Protein AF-A0A5M6I2D2-F1 (afdb_monomer)

Structure (mmCIF, N/CA/C/O backbone):
data_AF-A0A5M6I2D2-F1
#
_entry.id   AF-A0A5M6I2D2-F1
#
loop_
_atom_site.group_PDB
_atom_site.id
_atom_site.type_symbol
_atom_site.label_atom_id
_atom_site.label_alt_id
_atom_site.label_comp_id
_atom_site.label_asym_id
_atom_site.label_entity_id
_atom_site.label_seq_id
_atom_site.pdbx_PDB_ins_code
_atom_site.Cartn_x
_atom_site.Cartn_y
_atom_site.Cartn_z
_atom_site.occupancy
_atom_site.B_iso_or_equiv
_atom_site.auth_seq_id
_atom_site.auth_comp_id
_atom_site.auth_asym_id
_atom_site.auth_atom_id
_atom_site.pdbx_PDB_model_num
ATOM 1 N N . MET A 1 1 ? 1.835 4.078 17.621 1.00 60.97 1 MET A N 1
ATOM 2 C CA . MET A 1 1 ? 2.270 4.519 16.279 1.00 60.97 1 MET A CA 1
ATOM 3 C C . MET A 1 1 ? 2.102 6.031 16.192 1.00 60.97 1 MET A C 1
ATOM 5 O O . MET A 1 1 ? 1.134 6.533 16.759 1.00 60.97 1 MET A O 1
ATOM 9 N N . SER A 1 2 ? 3.019 6.754 15.544 1.00 71.25 2 SER A N 1
ATOM 10 C CA . SER A 1 2 ? 2.747 8.126 15.089 1.00 71.25 2 SER A CA 1
ATOM 11 C C . SER A 1 2 ? 1.606 8.122 14.061 1.00 71.25 2 SER A C 1
ATOM 13 O O . SER A 1 2 ? 1.167 7.057 13.619 1.00 71.25 2 SER A O 1
ATOM 15 N N . ASP A 1 3 ? 1.082 9.295 13.702 1.00 83.88 3 ASP A N 1
ATOM 16 C CA . ASP A 1 3 ? 0.042 9.374 12.675 1.00 83.88 3 ASP A CA 1
ATOM 17 C C . ASP A 1 3 ? 0.536 8.729 11.367 1.00 83.88 3 ASP A C 1
ATOM 19 O O . ASP A 1 3 ? 1.652 9.029 10.933 1.00 83.88 3 ASP A O 1
ATOM 23 N N . PRO A 1 4 ? -0.252 7.825 10.747 1.00 88.25 4 PRO A N 1
ATOM 24 C CA . PRO A 1 4 ? 0.154 7.201 9.498 1.00 88.25 4 PRO A CA 1
ATOM 25 C C . PRO A 1 4 ? 0.344 8.270 8.429 1.00 88.25 4 PRO A C 1
ATOM 27 O O . PRO A 1 4 ? -0.445 9.211 8.343 1.00 88.25 4 PRO A O 1
ATOM 30 N N . GLU A 1 5 ? 1.350 8.091 7.578 1.00 93.50 5 GLU A N 1
ATOM 31 C CA . GLU A 1 5 ? 1.621 8.991 6.461 1.00 93.50 5 GLU A CA 1
ATOM 32 C C . GLU A 1 5 ? 1.397 8.311 5.111 1.00 93.50 5 GLU A C 1
ATOM 34 O O . GLU A 1 5 ? 1.611 7.112 4.918 1.00 93.50 5 GLU A O 1
ATOM 39 N N . HIS A 1 6 ? 0.998 9.114 4.128 1.00 96.50 6 HIS A N 1
ATOM 40 C CA . HIS A 1 6 ? 0.802 8.643 2.767 1.00 96.50 6 HIS A CA 1
ATOM 41 C C . HIS A 1 6 ? 2.120 8.109 2.180 1.00 96.50 6 HIS A C 1
ATOM 43 O O . HIS A 1 6 ? 3.144 8.795 2.172 1.00 96.50 6 HIS A O 1
ATOM 49 N N . GLY A 1 7 ? 2.078 6.884 1.663 1.00 97.69 7 GLY A N 1
ATOM 50 C CA . GLY A 1 7 ? 3.207 6.175 1.071 1.00 97.69 7 GLY A CA 1
ATOM 51 C C . GLY A 1 7 ? 4.083 5.409 2.054 1.00 97.69 7 GLY A C 1
ATOM 52 O O . GLY A 1 7 ? 5.033 4.770 1.601 1.00 97.69 7 GLY A O 1
ATOM 53 N N . GLN A 1 8 ? 3.798 5.440 3.360 1.00 97.50 8 GLN A N 1
ATOM 54 C CA . GLN A 1 8 ? 4.522 4.606 4.320 1.00 97.50 8 GLN A CA 1
ATOM 55 C C . GLN A 1 8 ? 4.354 3.124 3.992 1.00 97.50 8 GLN A C 1
ATOM 57 O O . GLN A 1 8 ? 3.307 2.689 3.512 1.00 97.50 8 GLN A O 1
ATOM 62 N N . VAL A 1 9 ? 5.393 2.346 4.271 1.00 97.88 9 VAL A N 1
ATOM 63 C CA . VAL A 1 9 ? 5.355 0.887 4.217 1.00 97.88 9 VAL A CA 1
ATOM 64 C C . VAL A 1 9 ? 5.523 0.362 5.632 1.00 97.88 9 VAL A C 1
ATOM 66 O O . VAL A 1 9 ? 6.549 0.608 6.258 1.00 97.88 9 VAL A O 1
ATOM 69 N N . ILE A 1 10 ? 4.520 -0.355 6.126 1.00 96.31 10 ILE A N 1
ATOM 70 C CA . ILE A 1 10 ? 4.461 -0.879 7.496 1.00 96.31 10 ILE A CA 1
ATOM 71 C C . ILE A 1 10 ? 4.441 -2.407 7.499 1.00 96.31 10 ILE A C 1
ATOM 73 O O . ILE A 1 10 ? 4.106 -3.031 6.487 1.00 96.31 10 ILE A O 1
ATOM 77 N N . LEU A 1 11 ? 4.771 -3.013 8.638 1.00 95.94 11 LEU A N 1
ATOM 78 C CA . LEU A 1 11 ? 4.535 -4.433 8.876 1.00 95.94 11 LEU A CA 1
ATOM 79 C C . LEU A 1 11 ? 3.116 -4.631 9.406 1.00 95.94 11 LEU A C 1
ATOM 81 O O . LEU A 1 11 ? 2.754 -4.131 10.469 1.00 95.94 11 LEU A O 1
ATOM 85 N N . TYR A 1 12 ? 2.311 -5.345 8.627 1.00 95.31 12 TYR A N 1
ATOM 86 C CA . TYR A 1 12 ? 0.884 -5.477 8.874 1.00 95.31 12 TYR A CA 1
ATOM 87 C C . TYR A 1 12 ? 0.419 -6.916 8.641 1.00 95.31 12 TYR A C 1
ATOM 89 O O . TYR A 1 12 ? 0.755 -7.536 7.623 1.00 95.31 12 TYR A O 1
ATOM 97 N N . SER A 1 13 ? -0.370 -7.447 9.570 1.00 95.38 13 SER A N 1
ATOM 98 C CA . SER A 1 13 ? -1.027 -8.753 9.489 1.00 95.38 13 SER A CA 1
ATOM 99 C C . SER A 1 13 ? -2.197 -8.696 8.504 1.00 95.38 13 SER A C 1
ATOM 101 O O . SER A 1 13 ? -3.374 -8.598 8.856 1.00 95.38 13 SER A O 1
ATOM 103 N N . TYR A 1 14 ? -1.842 -8.718 7.218 1.00 95.25 14 TYR A N 1
ATOM 104 C CA . TYR A 1 14 ? -2.768 -8.538 6.107 1.00 95.25 14 TYR A CA 1
ATOM 105 C C . TYR A 1 14 ? -3.720 -9.727 5.950 1.00 95.25 14 TYR A C 1
ATOM 107 O O . TYR A 1 14 ? -3.283 -10.860 5.728 1.00 95.25 14 TYR A O 1
ATOM 115 N N . LEU A 1 15 ? -5.020 -9.442 6.016 1.00 96.38 15 LEU A N 1
ATOM 116 C CA . LEU A 1 15 ? -6.098 -10.394 5.760 1.00 96.38 15 LEU A CA 1
ATOM 117 C C . LEU A 1 15 ? -6.524 -10.336 4.293 1.00 96.38 15 LEU A C 1
ATOM 119 O O . LEU A 1 15 ? -7.029 -9.306 3.858 1.00 96.38 15 LEU A O 1
ATOM 123 N N . TRP A 1 16 ? -6.357 -11.440 3.563 1.00 95.75 16 TRP A N 1
ATOM 124 C CA . TRP A 1 16 ? -6.791 -11.521 2.164 1.00 95.75 16 TRP A CA 1
ATOM 125 C C . TRP A 1 16 ? -8.315 -11.621 2.052 1.00 95.75 16 TRP A C 1
ATOM 127 O O . TRP A 1 16 ? -8.960 -12.229 2.909 1.00 95.75 16 TRP A O 1
ATOM 137 N N . ALA A 1 17 ? -8.904 -11.154 0.949 1.00 95.12 17 ALA A N 1
ATOM 138 C CA . ALA A 1 17 ? -10.353 -11.233 0.737 1.00 95.12 17 ALA A CA 1
ATOM 139 C C . ALA A 1 17 ? -10.871 -12.678 0.813 1.00 95.12 17 ALA A C 1
ATOM 141 O O . ALA A 1 17 ? -11.869 -12.941 1.471 1.00 95.12 17 ALA A O 1
ATOM 142 N N . ARG A 1 18 ? -10.138 -13.649 0.252 1.00 93.50 18 ARG A N 1
ATOM 143 C CA . ARG A 1 18 ? -10.476 -15.085 0.359 1.00 93.50 18 ARG A CA 1
ATOM 144 C C . ARG A 1 18 ? -10.424 -15.645 1.792 1.00 93.50 18 ARG A C 1
ATOM 146 O O . ARG A 1 18 ? -10.969 -16.711 2.056 1.00 93.50 18 ARG A O 1
ATOM 153 N N . GLU A 1 19 ? -9.674 -15.010 2.692 1.00 94.38 19 GLU A N 1
ATOM 154 C CA . GLU A 1 19 ? -9.597 -15.385 4.112 1.00 94.38 19 GLU A CA 1
ATOM 155 C C . GLU A 1 19 ? -10.770 -14.753 4.860 1.00 94.38 19 GLU A C 1
ATOM 157 O O . GLU A 1 19 ? -11.508 -15.460 5.542 1.00 94.38 19 GLU A O 1
ATOM 162 N N . HIS A 1 20 ? -11.017 -13.465 4.615 1.00 94.94 20 HIS A N 1
ATOM 163 C CA . HIS A 1 20 ? -12.197 -12.751 5.097 1.00 94.94 20 HIS A CA 1
ATOM 164 C C . HIS A 1 20 ? -13.509 -13.449 4.695 1.00 94.94 20 HIS A C 1
ATOM 166 O O . HIS A 1 20 ? -14.380 -13.663 5.532 1.00 94.94 20 HIS A O 1
ATOM 172 N N . ASP A 1 21 ? -13.643 -13.868 3.434 1.00 94.44 21 ASP A N 1
ATOM 173 C CA . ASP A 1 21 ? -14.837 -14.552 2.915 1.00 94.44 21 ASP A CA 1
ATOM 174 C C . ASP A 1 21 ? -15.076 -15.920 3.588 1.00 94.44 21 ASP A C 1
ATOM 176 O O . ASP A 1 21 ? -16.184 -16.450 3.543 1.00 94.44 21 ASP A O 1
ATOM 180 N N . ARG A 1 22 ? -14.056 -16.486 4.250 1.00 94.44 22 ARG A N 1
ATOM 181 C CA . ARG A 1 22 ? -14.155 -17.703 5.076 1.00 94.44 22 ARG A CA 1
ATOM 182 C C . ARG A 1 22 ? -14.383 -17.413 6.564 1.00 94.44 22 ARG A C 1
ATOM 184 O O . ARG A 1 22 ? -14.380 -18.347 7.360 1.00 94.44 22 ARG A O 1
ATOM 191 N N . GLY A 1 23 ? -14.579 -16.149 6.938 1.00 92.06 23 GLY A N 1
ATOM 192 C CA . GLY A 1 23 ? -14.814 -15.717 8.316 1.00 92.06 23 GLY A CA 1
ATOM 193 C C . GLY A 1 23 ? -13.547 -15.557 9.157 1.00 92.06 23 GLY A C 1
ATOM 194 O O . GLY A 1 23 ? -13.641 -15.492 10.378 1.00 92.06 23 GLY A O 1
ATOM 195 N N . GLU A 1 24 ? -12.362 -15.514 8.543 1.00 91.06 24 GLU A N 1
ATOM 196 C CA . GLU A 1 24 ? -11.129 -15.254 9.287 1.00 91.06 24 GLU A CA 1
ATOM 197 C C . GLU A 1 24 ? -11.024 -13.776 9.668 1.00 91.06 24 GLU A C 1
ATOM 199 O O . GLU A 1 24 ? -11.245 -12.889 8.844 1.00 91.06 24 GLU A O 1
ATOM 204 N N . GLU A 1 25 ? -10.625 -13.513 10.911 1.00 82.50 25 GLU A N 1
ATOM 205 C CA . GLU A 1 25 ? -10.479 -12.148 11.428 1.00 82.50 25 GLU A CA 1
ATOM 206 C C . GLU A 1 25 ? -9.019 -11.689 11.472 1.00 82.50 25 GLU A C 1
ATOM 208 O O . GLU A 1 25 ? -8.753 -10.489 11.499 1.00 82.50 25 GLU A O 1
ATOM 213 N N . SER A 1 26 ? -8.054 -12.610 11.407 1.00 81.31 26 SER A N 1
ATOM 214 C CA . SER A 1 26 ? -6.622 -12.297 11.423 1.00 81.31 26 SER A CA 1
ATOM 215 C C . SER A 1 26 ? -5.924 -12.694 10.138 1.00 81.31 26 SER A C 1
ATOM 217 O O . SER A 1 26 ? -6.112 -13.797 9.625 1.00 81.31 26 SER A O 1
ATOM 219 N N . GLY A 1 27 ? -5.088 -11.787 9.630 1.00 79.62 27 GLY A N 1
ATOM 220 C CA . GLY A 1 27 ? -4.158 -12.114 8.567 1.00 79.62 27 GLY A CA 1
ATOM 221 C C . GLY A 1 27 ? -3.165 -13.157 9.061 1.00 79.62 27 GLY A C 1
ATOM 222 O O . GLY A 1 27 ? -2.491 -12.970 10.066 1.00 79.62 27 GLY A O 1
ATOM 223 N N . ARG A 1 28 ? -3.025 -14.261 8.328 1.00 83.12 28 ARG A N 1
ATOM 224 C CA . ARG A 1 28 ? -2.153 -15.380 8.736 1.00 83.12 28 ARG A CA 1
ATOM 225 C C . ARG A 1 28 ? -0.659 -15.047 8.718 1.00 83.12 28 ARG A C 1
ATOM 227 O O . ARG A 1 28 ? 0.162 -15.874 9.108 1.00 83.12 28 ARG A O 1
ATOM 234 N N . LYS A 1 29 ? -0.286 -13.906 8.135 1.00 87.19 29 LYS A N 1
ATOM 235 C CA . LYS A 1 29 ? 1.102 -13.535 7.880 1.00 87.19 29 LYS A CA 1
ATOM 236 C C . LYS A 1 29 ? 1.279 -12.022 7.904 1.00 87.19 29 LYS A C 1
ATOM 238 O O . LYS A 1 29 ? 0.614 -11.315 7.147 1.00 87.19 29 LYS A O 1
ATOM 243 N N . VAL A 1 30 ? 2.292 -11.588 8.645 1.00 92.69 30 VAL A N 1
ATOM 244 C CA . VAL A 1 30 ? 2.841 -10.232 8.602 1.00 92.69 30 VAL A CA 1
ATOM 245 C C . VAL A 1 30 ? 3.472 -9.952 7.240 1.00 92.69 30 VAL A C 1
ATOM 247 O O . VAL A 1 30 ? 4.283 -10.740 6.734 1.00 92.69 30 VAL A O 1
ATOM 250 N N . ARG A 1 31 ? 3.094 -8.834 6.620 1.00 93.94 31 ARG A N 1
ATOM 251 C CA . ARG A 1 31 ? 3.577 -8.420 5.300 1.00 93.94 31 ARG A CA 1
ATOM 252 C C . ARG A 1 31 ? 3.933 -6.939 5.291 1.00 93.94 31 ARG A C 1
ATOM 254 O O . ARG A 1 31 ? 3.194 -6.147 5.881 1.00 93.94 31 ARG A O 1
ATOM 261 N N . PRO A 1 32 ? 4.983 -6.547 4.547 1.00 97.44 32 PRO A N 1
ATOM 262 C CA . PRO A 1 32 ? 5.129 -5.164 4.133 1.00 97.44 32 PRO A CA 1
ATOM 263 C C . PRO A 1 32 ? 3.859 -4.718 3.401 1.00 97.44 32 PRO A C 1
ATOM 265 O O . PRO A 1 32 ? 3.382 -5.403 2.493 1.00 97.44 32 PRO A O 1
ATOM 268 N N . THR A 1 33 ? 3.293 -3.599 3.832 1.00 97.88 33 THR A N 1
ATOM 269 C CA . THR A 1 33 ? 2.003 -3.096 3.359 1.00 97.88 33 THR A CA 1
ATOM 270 C C . THR A 1 33 ? 2.099 -1.593 3.162 1.00 97.88 33 THR A C 1
ATOM 272 O O . THR A 1 33 ? 2.523 -0.872 4.062 1.00 97.88 33 THR A O 1
ATOM 275 N N . CYS A 1 34 ? 1.737 -1.122 1.973 1.00 98.31 34 CYS A N 1
ATOM 276 C CA . CYS A 1 34 ? 1.745 0.291 1.623 1.00 98.31 34 CYS A CA 1
ATOM 277 C C . CYS A 1 34 ? 0.481 0.986 2.140 1.00 98.31 34 CYS A C 1
ATOM 279 O O . CYS A 1 34 ? -0.633 0.518 1.901 1.00 98.31 34 CYS A O 1
ATOM 281 N N . VAL A 1 35 ? 0.664 2.122 2.807 1.00 97.56 35 VAL A N 1
ATOM 282 C CA . VAL A 1 35 ? -0.399 2.983 3.321 1.00 97.56 35 VAL A CA 1
ATOM 283 C C . VAL A 1 35 ? -0.701 4.079 2.307 1.00 97.56 35 VAL A C 1
ATOM 285 O O . VAL A 1 35 ? 0.142 4.922 2.004 1.00 97.56 35 VAL A O 1
ATOM 288 N N . MET A 1 36 ? -1.933 4.124 1.812 1.00 97.31 36 MET A N 1
ATOM 289 C CA . MET A 1 36 ? -2.436 5.233 1.009 1.00 97.31 36 MET A CA 1
ATOM 290 C C . MET A 1 36 ? -3.515 5.977 1.785 1.00 97.31 36 MET A C 1
ATOM 292 O O . MET A 1 36 ? -4.614 5.466 1.984 1.00 97.31 36 MET A O 1
ATOM 296 N N . LEU A 1 37 ? -3.219 7.205 2.201 1.00 94.44 37 LEU A N 1
ATOM 297 C CA . LEU A 1 37 ? -4.221 8.070 2.818 1.00 94.44 37 LEU A CA 1
ATOM 298 C C . LEU A 1 37 ? -5.075 8.722 1.740 1.00 94.44 37 LEU A C 1
ATOM 300 O O . LEU A 1 37 ? -4.540 9.358 0.828 1.00 94.44 37 LEU A O 1
ATOM 304 N N . ILE A 1 38 ? -6.389 8.582 1.876 1.00 89.69 38 ILE A N 1
ATOM 305 C CA . ILE A 1 38 ? -7.38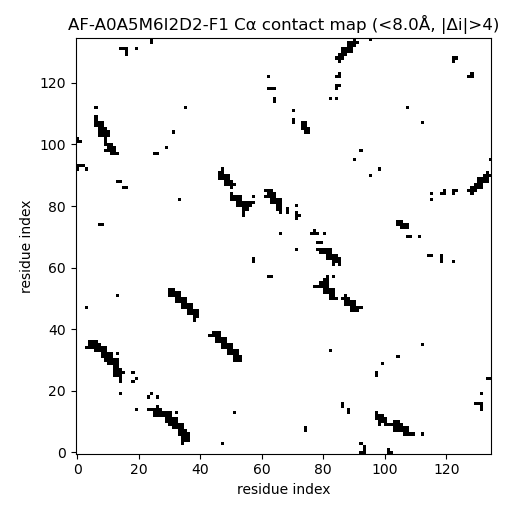8 9.262 1.054 1.00 89.69 38 ILE A C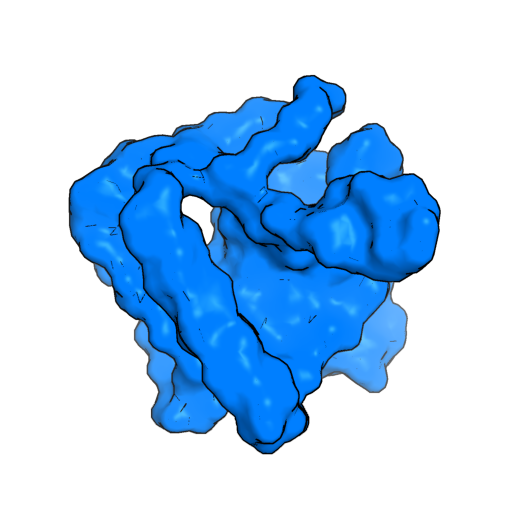A 1
ATOM 306 C C . ILE A 1 38 ? -8.299 10.102 1.945 1.00 89.69 38 ILE A C 1
ATOM 308 O O . ILE A 1 38 ? -8.566 9.726 3.082 1.00 89.69 38 ILE A O 1
ATOM 312 N N . VAL A 1 39 ? -8.818 11.215 1.433 1.00 84.38 39 VAL A N 1
ATOM 313 C CA . VAL A 1 39 ? -9.930 11.921 2.084 1.00 84.38 39 VAL A CA 1
ATOM 314 C C . VAL A 1 39 ? -11.220 11.263 1.613 1.00 84.38 39 VAL A C 1
ATOM 316 O O . VAL A 1 39 ? -11.483 11.217 0.411 1.00 84.38 39 VAL A O 1
ATOM 319 N N . ALA A 1 40 ? -12.0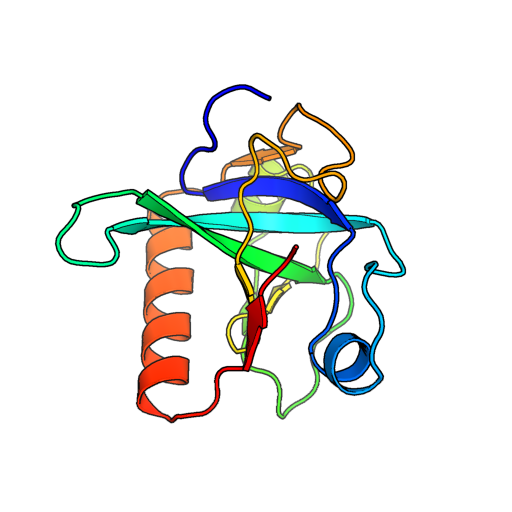05 10.715 2.538 1.00 73.50 40 ALA A N 1
ATOM 320 C CA . ALA A 1 40 ? -13.205 9.962 2.190 1.00 73.50 40 ALA A CA 1
ATOM 321 C C . ALA A 1 40 ? -14.392 10.359 3.066 1.00 73.50 40 ALA A C 1
ATOM 323 O O . ALA A 1 40 ? -14.330 10.242 4.284 1.00 73.50 40 ALA A O 1
ATOM 324 N N . GLY A 1 41 ? -15.512 10.707 2.427 1.00 69.19 41 GLY A N 1
ATOM 325 C CA . GLY A 1 41 ? -16.745 11.107 3.108 1.00 69.19 41 GLY A CA 1
ATOM 326 C C . GLY A 1 41 ? -16.874 12.620 3.296 1.00 69.19 41 GLY A C 1
ATOM 327 O O . GLY A 1 41 ? -15.989 13.392 2.938 1.00 69.19 41 GLY A O 1
ATOM 328 N N . LYS A 1 42 ? -18.025 13.048 3.830 1.00 74.00 42 LYS A N 1
ATOM 329 C CA . LYS A 1 42 ? -18.338 14.470 4.073 1.00 74.00 42 LYS A CA 1
ATOM 330 C C . LYS A 1 42 ? -17.653 15.037 5.323 1.00 74.00 42 LYS A C 1
ATOM 332 O O . LYS A 1 42 ? -17.641 16.247 5.498 1.00 74.00 42 LYS A O 1
ATOM 337 N N . ASP A 1 43 ? -17.116 14.174 6.183 1.00 78.06 43 ASP A N 1
ATOM 338 C CA . ASP A 1 43 ? -16.432 14.546 7.427 1.00 78.06 43 ASP A CA 1
ATOM 339 C C . ASP A 1 43 ? -14.977 14.996 7.205 1.00 78.06 43 ASP A C 1
ATOM 341 O O . ASP A 1 43 ? -14.322 15.432 8.149 1.00 78.06 43 ASP A O 1
ATOM 345 N N . GLY A 1 44 ? -14.466 14.884 5.972 1.00 76.19 44 GLY A N 1
ATOM 346 C CA . GLY A 1 44 ? -13.111 15.293 5.605 1.00 76.19 44 GLY A CA 1
ATOM 347 C C . GLY A 1 44 ? -12.008 14.444 6.243 1.00 76.19 44 GLY A C 1
ATOM 348 O O . GLY A 1 44 ? -10.837 14.817 6.166 1.00 76.19 44 GLY A O 1
ATOM 349 N N . ARG A 1 45 ? -12.346 13.311 6.874 1.00 81.06 45 ARG A N 1
ATOM 350 C CA . ARG A 1 45 ? -11.361 12.486 7.579 1.00 81.06 45 ARG A CA 1
ATOM 351 C C . ARG A 1 45 ? -10.513 11.689 6.595 1.00 81.06 45 ARG A C 1
ATOM 353 O O . ARG A 1 45 ? -11.009 11.138 5.607 1.00 81.06 45 ARG A O 1
ATOM 360 N N . GLN A 1 46 ? -9.219 11.609 6.897 1.00 84.81 46 GLN A N 1
ATOM 361 C CA . GLN A 1 46 ? -8.315 10.730 6.172 1.00 84.81 46 GLN A CA 1
ATOM 362 C C . GLN A 1 46 ? -8.586 9.278 6.560 1.00 84.81 46 GLN A C 1
ATOM 364 O O . GLN A 1 46 ? -8.708 8.954 7.740 1.00 84.81 46 GLN A O 1
ATOM 369 N N . LYS A 1 47 ? -8.681 8.406 5.558 1.00 89.00 47 LYS A N 1
ATOM 370 C CA . LYS A 1 47 ? -8.818 6.963 5.735 1.00 89.00 47 LYS A CA 1
ATOM 371 C C . LYS A 1 47 ? -7.635 6.266 5.071 1.00 89.00 47 LYS A C 1
ATOM 373 O O . LYS A 1 47 ? -7.360 6.558 3.903 1.00 89.00 47 LYS A O 1
ATOM 378 N N . PRO A 1 48 ? -6.937 5.367 5.778 1.00 93.38 48 PRO A N 1
ATOM 379 C CA . PRO A 1 48 ? -5.885 4.575 5.174 1.00 93.38 48 PRO A CA 1
ATOM 380 C C . PRO A 1 48 ? -6.499 3.438 4.351 1.00 93.38 48 PRO A C 1
ATOM 382 O O . PRO A 1 48 ? -7.374 2.700 4.808 1.00 93.38 48 PRO A O 1
ATOM 385 N N . LEU A 1 49 ? -6.014 3.301 3.124 1.00 96.88 49 LEU A N 1
ATOM 386 C CA . LEU A 1 49 ? -6.116 2.081 2.338 1.00 96.88 49 LEU A CA 1
ATOM 387 C C . LEU A 1 49 ? -4.779 1.351 2.436 1.00 96.88 49 LEU A C 1
ATOM 389 O O . LEU A 1 49 ? -3.722 1.972 2.313 1.00 96.88 49 LEU A O 1
ATOM 393 N N . LEU A 1 50 ? -4.833 0.047 2.673 1.00 97.62 50 LEU A N 1
ATOM 394 C CA . LEU A 1 50 ? -3.667 -0.782 2.953 1.00 97.62 50 LEU A CA 1
ATOM 395 C C . LEU A 1 50 ? -3.471 -1.783 1.819 1.00 97.62 50 LEU A C 1
ATOM 397 O O . LEU A 1 50 ? -4.297 -2.679 1.642 1.00 97.62 50 LEU A O 1
ATOM 401 N N . PHE A 1 51 ? -2.384 -1.640 1.065 1.00 98.44 51 PHE A N 1
ATOM 402 C CA . PHE A 1 51 ? -2.084 -2.480 -0.095 1.00 98.44 51 PHE A CA 1
ATOM 403 C C . PHE A 1 51 ? -0.937 -3.440 0.214 1.00 98.44 51 PHE A C 1
ATOM 405 O O . PHE A 1 51 ? 0.149 -2.983 0.591 1.00 98.44 51 PHE A O 1
ATOM 412 N N . PRO A 1 52 ? -1.125 -4.758 0.058 1.00 97.94 52 PRO A N 1
ATOM 413 C CA . PRO A 1 52 ? -0.101 -5.721 0.409 1.00 97.94 52 PRO A CA 1
ATOM 414 C C . PRO A 1 52 ? 1.015 -5.703 -0.636 1.00 97.94 52 PRO A C 1
ATOM 416 O O . PRO A 1 52 ? 0.775 -5.564 -1.840 1.00 97.94 52 PRO A O 1
ATOM 419 N N . ILE A 1 53 ? 2.244 -5.903 -0.169 1.00 98.38 53 ILE A N 1
ATOM 420 C CA . ILE A 1 53 ? 3.405 -6.100 -1.033 1.00 98.38 53 ILE A CA 1
ATOM 421 C C . IL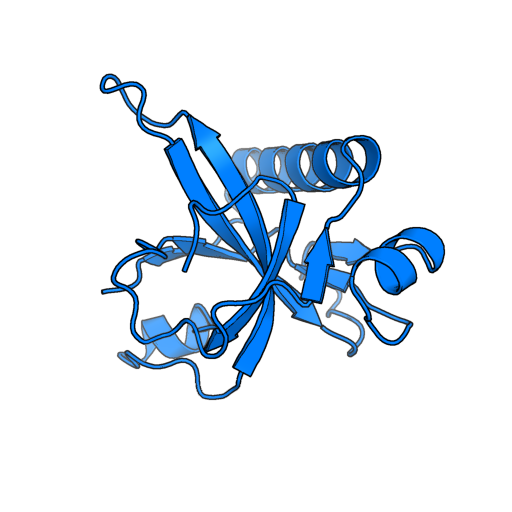E A 1 53 ? 3.745 -7.590 -1.086 1.00 98.38 53 ILE 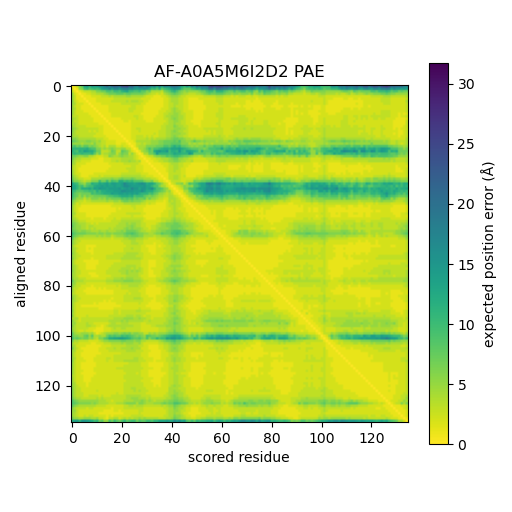A C 1
ATOM 423 O O . ILE A 1 53 ? 3.758 -8.299 -0.073 1.00 98.38 53 ILE A O 1
ATOM 427 N N . THR A 1 54 ? 4.036 -8.079 -2.288 1.00 96.50 54 THR A N 1
ATOM 428 C CA . THR A 1 54 ? 4.462 -9.458 -2.538 1.00 96.50 54 THR A CA 1
ATOM 429 C C . THR A 1 54 ? 5.812 -9.487 -3.242 1.00 96.50 54 THR A C 1
ATOM 431 O O . THR A 1 54 ? 6.073 -8.666 -4.112 1.00 96.50 54 THR A O 1
ATOM 434 N N . SER A 1 55 ? 6.657 -10.457 -2.884 1.00 95.50 55 SER A N 1
ATOM 435 C CA . SER A 1 55 ? 7.876 -10.827 -3.624 1.00 95.50 55 SER A CA 1
ATOM 436 C C . SER A 1 55 ? 7.660 -12.019 -4.563 1.00 95.50 55 SER A C 1
ATOM 438 O O . SER A 1 55 ? 8.586 -12.484 -5.222 1.00 95.50 55 SER A O 1
ATOM 440 N N . ARG A 1 56 ? 6.434 -12.553 -4.616 1.00 94.69 56 ARG A N 1
ATOM 441 C CA . ARG A 1 56 ? 6.031 -13.570 -5.590 1.00 94.69 56 ARG A CA 1
ATOM 442 C C . ARG A 1 56 ? 5.331 -12.891 -6.766 1.00 94.69 56 ARG A C 1
ATOM 444 O O . ARG A 1 56 ? 4.421 -12.102 -6.486 1.00 94.69 56 ARG A O 1
ATOM 451 N N . PRO A 1 57 ? 5.694 -13.226 -8.019 1.00 94.81 57 PRO A N 1
ATOM 452 C CA . PRO A 1 57 ? 5.018 -12.717 -9.205 1.00 94.81 57 PRO A CA 1
ATOM 453 C C . PRO A 1 57 ? 3.497 -12.912 -9.100 1.00 94.81 57 PRO A C 1
ATOM 455 O O . PRO A 1 57 ? 3.057 -14.042 -8.854 1.00 94.81 57 PRO A O 1
ATOM 458 N N . PRO A 1 58 ? 2.691 -11.844 -9.231 1.00 95.38 58 PRO A N 1
ATOM 459 C CA . PRO A 1 58 ? 1.238 -11.966 -9.225 1.00 95.38 58 PRO A CA 1
ATOM 460 C C . PRO A 1 58 ? 0.727 -12.766 -10.430 1.00 95.38 58 PRO A C 1
ATOM 462 O O . PRO A 1 58 ? 1.355 -12.797 -11.488 1.00 95.38 58 PRO A O 1
ATOM 465 N N . GLY A 1 59 ? -0.426 -13.418 -10.267 1.00 93.94 59 GLY A N 1
ATOM 466 C CA . GLY A 1 59 ? -1.072 -14.162 -11.348 1.00 93.94 59 GLY A CA 1
ATOM 467 C C . GLY A 1 59 ? -1.644 -13.243 -12.439 1.00 93.94 59 GLY A C 1
ATOM 468 O O . GLY A 1 59 ? -1.836 -12.051 -12.203 1.00 93.94 59 GLY A O 1
ATOM 469 N N . PRO A 1 60 ? -1.987 -13.789 -13.620 1.00 90.62 60 PRO A N 1
ATOM 470 C CA . PRO A 1 60 ? -2.423 -13.001 -14.780 1.00 90.62 60 PRO A CA 1
ATOM 471 C C . PRO A 1 60 ? -3.738 -12.234 -14.563 1.00 90.62 60 PRO A C 1
ATOM 473 O O . PRO A 1 60 ? -4.007 -11.267 -15.268 1.00 90.62 60 PRO A O 1
ATOM 476 N N . SER A 1 61 ? -4.563 -12.658 -13.604 1.00 90.81 61 SER A N 1
ATOM 477 C CA . SER A 1 61 ? -5.826 -12.001 -13.253 1.00 90.81 61 SER A CA 1
ATOM 478 C C . SER A 1 61 ? -5.687 -10.936 -12.164 1.00 90.81 61 SER A C 1
ATOM 480 O O . SER A 1 61 ? -6.667 -10.262 -11.867 1.00 90.81 61 SER A O 1
ATOM 482 N N . THR A 1 62 ? -4.513 -10.810 -11.540 1.00 95.19 62 THR A N 1
ATOM 483 C CA . THR A 1 62 ? -4.270 -9.864 -10.448 1.00 95.19 62 THR A CA 1
ATOM 484 C C . THR A 1 62 ? -3.738 -8.554 -11.010 1.00 95.19 62 THR A C 1
ATOM 486 O O . THR A 1 62 ? -2.770 -8.545 -11.770 1.00 95.19 62 THR A O 1
ATOM 489 N N . ARG A 1 63 ? -4.329 -7.427 -10.615 1.00 97.12 63 ARG A N 1
ATOM 490 C CA . ARG A 1 63 ? -3.799 -6.098 -10.930 1.00 97.12 63 ARG A CA 1
ATOM 491 C C . ARG A 1 63 ? -2.730 -5.717 -9.922 1.00 97.12 63 ARG A C 1
ATOM 493 O O . ARG A 1 63 ? -2.935 -5.767 -8.709 1.00 97.12 63 ARG A O 1
ATOM 500 N N . PHE A 1 64 ? -1.592 -5.274 -10.434 1.00 98.06 64 PHE A N 1
ATOM 501 C CA . PHE A 1 64 ? -0.454 -4.910 -9.610 1.00 98.06 64 PHE A CA 1
ATOM 502 C C . PHE A 1 64 ? 0.336 -3.750 -10.203 1.00 98.06 64 PHE A C 1
ATOM 504 O O . PHE A 1 64 ? 0.272 -3.459 -11.397 1.00 98.06 64 PHE A O 1
ATOM 511 N N . VAL A 1 65 ? 1.146 -3.133 -9.351 1.00 98.38 65 VAL A N 1
ATOM 512 C CA . VAL A 1 65 ? 2.207 -2.210 -9.746 1.00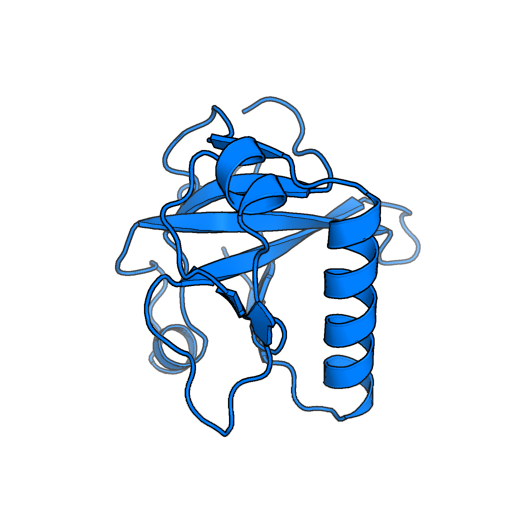 98.38 65 VAL A CA 1
ATOM 513 C C . VAL A 1 65 ? 3.538 -2.817 -9.333 1.00 98.38 65 VAL A C 1
ATOM 515 O O . VAL A 1 65 ? 3.783 -3.044 -8.150 1.00 98.38 65 VAL A O 1
ATOM 518 N N . GLU A 1 66 ? 4.408 -3.078 -10.306 1.00 98.38 66 GLU A N 1
ATOM 519 C CA . GLU A 1 66 ? 5.791 -3.467 -10.030 1.00 98.38 66 GLU A CA 1
ATOM 520 C C . GLU A 1 66 ? 6.544 -2.321 -9.351 1.00 98.38 66 GLU A C 1
ATOM 522 O O . GLU A 1 66 ? 6.444 -1.162 -9.770 1.00 98.38 66 GLU A O 1
ATOM 527 N N . ILE A 1 67 ? 7.279 -2.662 -8.294 1.00 98.62 67 ILE A N 1
ATOM 528 C CA . ILE A 1 67 ? 8.047 -1.731 -7.474 1.00 98.62 67 ILE A CA 1
ATOM 529 C C . ILE A 1 67 ? 9.448 -1.600 -8.083 1.00 98.62 67 ILE A C 1
ATOM 531 O O . ILE A 1 67 ? 10.209 -2.568 -8.056 1.00 98.62 67 ILE A O 1
ATOM 535 N N . PRO A 1 68 ? 9.832 -0.416 -8.599 1.00 98.44 68 PRO A N 1
ATOM 536 C CA . PRO A 1 68 ? 11.193 -0.185 -9.069 1.00 98.44 68 PRO A CA 1
ATOM 537 C C . PRO A 1 68 ? 12.210 -0.357 -7.936 1.00 98.44 68 PRO A C 1
ATOM 539 O O . PRO A 1 68 ? 11.923 -0.008 -6.791 1.00 98.44 68 PRO A O 1
ATOM 542 N N . GLU A 1 69 ? 13.435 -0.783 -8.252 1.00 98.25 69 GLU A N 1
ATOM 543 C CA . GLU A 1 69 ? 14.508 -0.980 -7.258 1.00 98.25 69 GLU A CA 1
ATOM 544 C C . GLU A 1 69 ? 14.754 0.252 -6.375 1.00 98.25 69 GLU A C 1
ATOM 546 O O . GLU A 1 69 ? 15.015 0.143 -5.176 1.00 98.25 69 GLU A O 1
ATOM 551 N N . THR A 1 70 ? 14.623 1.450 -6.947 1.00 98.31 70 THR A N 1
ATOM 552 C CA . THR A 1 70 ? 14.777 2.711 -6.216 1.00 98.31 70 THR A CA 1
ATOM 553 C C . THR A 1 70 ? 13.704 2.908 -5.147 1.00 98.31 70 THR A C 1
ATOM 555 O O . THR A 1 70 ? 14.024 3.407 -4.070 1.00 98.31 70 THR A O 1
ATOM 558 N N . GLU A 1 71 ? 12.461 2.504 -5.415 1.00 98.69 71 GLU A N 1
ATOM 559 C CA . GLU A 1 71 ? 11.345 2.545 -4.462 1.00 98.69 71 GLU A CA 1
ATOM 560 C C . GLU A 1 71 ? 11.450 1.405 -3.445 1.00 98.69 71 GLU A C 1
ATOM 562 O O . GLU A 1 71 ? 11.256 1.627 -2.251 1.00 98.69 71 GLU A O 1
ATOM 567 N N . ALA A 1 72 ? 11.862 0.211 -3.883 1.00 98.44 72 ALA A N 1
ATOM 568 C CA . ALA A 1 72 ? 12.121 -0.918 -2.993 1.00 98.44 72 ALA A CA 1
ATOM 569 C C . ALA A 1 72 ? 13.182 -0.566 -1.939 1.00 98.44 72 ALA A C 1
ATOM 571 O O . ALA A 1 72 ? 12.964 -0.776 -0.746 1.00 98.44 72 ALA A O 1
ATOM 572 N N . ARG A 1 73 ? 14.281 0.082 -2.348 1.00 98.25 73 ARG A N 1
ATOM 573 C CA . ARG A 1 73 ? 15.326 0.560 -1.432 1.00 98.25 73 ARG A CA 1
ATOM 574 C C . ARG A 1 73 ? 14.805 1.582 -0.418 1.00 98.25 73 ARG A C 1
ATOM 576 O O . ARG A 1 73 ? 15.198 1.519 0.743 1.00 98.25 73 ARG A O 1
ATOM 583 N N . ARG A 1 74 ? 13.914 2.502 -0.820 1.00 98.06 74 ARG A N 1
ATOM 584 C CA . ARG A 1 74 ? 13.294 3.485 0.098 1.00 98.06 74 ARG A CA 1
ATOM 585 C C . ARG A 1 74 ? 12.443 2.829 1.182 1.00 98.06 74 ARG A C 1
ATOM 587 O O . ARG A 1 74 ? 12.295 3.414 2.247 1.00 98.06 74 ARG A O 1
ATOM 594 N N . ALA A 1 75 ? 11.897 1.648 0.901 1.00 97.19 75 ALA A N 1
ATOM 595 C CA . ALA A 1 75 ? 11.021 0.892 1.790 1.00 97.19 75 ALA A CA 1
ATOM 596 C C . ALA A 1 75 ? 11.674 -0.376 2.376 1.00 97.19 75 ALA A C 1
ATOM 598 O O . ALA A 1 75 ? 10.971 -1.205 2.949 1.00 97.19 75 ALA A O 1
ATOM 599 N N . LYS A 1 76 ? 12.999 -0.546 2.226 1.00 97.25 76 LYS A N 1
ATOM 600 C CA . LYS A 1 76 ? 13.763 -1.723 2.692 1.00 97.25 76 LYS A CA 1
ATOM 601 C C . LYS A 1 76 ? 13.191 -3.064 2.191 1.00 97.25 76 LYS A C 1
ATOM 603 O O . LYS A 1 76 ? 13.179 -4.058 2.912 1.00 97.25 76 LYS A O 1
ATOM 608 N N . LEU A 1 77 ? 12.705 -3.089 0.952 1.00 97.75 77 LEU A N 1
ATOM 609 C CA . LEU A 1 77 ? 12.122 -4.270 0.317 1.00 97.75 77 LEU A CA 1
ATOM 610 C C . LEU A 1 77 ? 13.161 -5.007 -0.531 1.00 97.75 77 LEU A C 1
ATOM 612 O O . LEU A 1 77 ? 13.997 -4.386 -1.188 1.00 97.75 77 LEU A O 1
ATOM 616 N N . TYR A 1 78 ? 13.050 -6.333 -0.572 1.00 96.94 78 TYR A N 1
ATOM 617 C CA . TYR A 1 78 ? 13.743 -7.154 -1.563 1.00 96.94 78 TYR A CA 1
ATOM 618 C C . TYR A 1 78 ? 13.060 -7.040 -2.924 1.00 96.94 78 TYR A C 1
ATOM 620 O O . TYR A 1 78 ? 11.840 -6.893 -2.992 1.00 96.94 78 TYR A O 1
ATOM 628 N N . THR A 1 79 ? 13.838 -7.153 -3.996 1.00 96.94 79 THR A N 1
ATOM 629 C CA . THR A 1 79 ? 13.340 -7.199 -5.373 1.00 96.94 79 THR A CA 1
ATOM 630 C C . THR A 1 79 ? 13.505 -8.602 -5.976 1.00 96.94 79 THR A C 1
ATOM 632 O O . THR A 1 79 ? 14.411 -9.337 -5.576 1.00 96.94 79 THR A O 1
ATOM 635 N N . PRO A 1 80 ? 12.634 -9.002 -6.921 1.00 97.56 80 PRO A N 1
ATOM 636 C CA . PRO A 1 80 ? 11.491 -8.242 -7.432 1.00 97.56 80 PRO A CA 1
ATOM 637 C C . PRO A 1 80 ? 10.328 -8.177 -6.425 1.00 97.56 80 PRO A C 1
ATOM 639 O O . PRO A 1 80 ? 10.162 -9.066 -5.586 1.00 97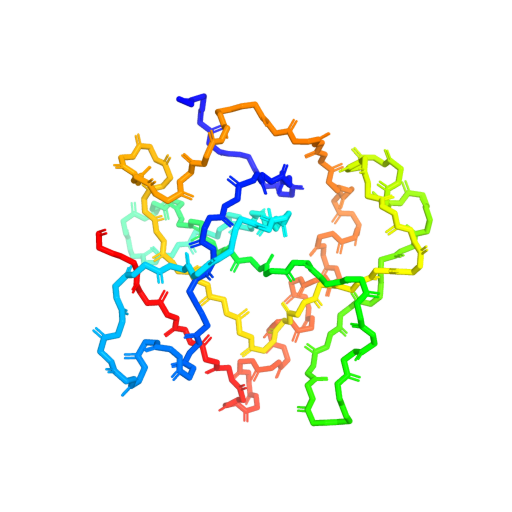.56 80 PRO A O 1
ATOM 642 N N . ALA A 1 81 ? 9.536 -7.103 -6.492 1.00 98.31 81 ALA A N 1
ATOM 643 C CA . ALA A 1 81 ? 8.376 -6.911 -5.625 1.00 98.31 81 ALA A CA 1
ATOM 644 C C . ALA A 1 81 ? 7.256 -6.126 -6.316 1.00 98.31 81 ALA A C 1
ATOM 646 O O . ALA A 1 81 ? 7.496 -5.314 -7.210 1.00 98.31 81 ALA A O 1
ATOM 647 N N . TRP A 1 82 ? 6.024 -6.354 -5.865 1.00 98.69 82 TRP A N 1
ATOM 648 C CA . TRP A 1 82 ? 4.814 -5.779 -6.449 1.00 98.69 82 TRP A CA 1
ATOM 649 C C . TRP A 1 82 ? 3.838 -5.333 -5.363 1.00 98.69 82 TRP A C 1
ATOM 651 O O . TRP A 1 82 ? 3.670 -6.025 -4.358 1.00 98.69 82 TRP A O 1
ATOM 661 N N . VAL A 1 83 ? 3.164 -4.206 -5.594 1.00 98.62 83 VAL A N 1
ATOM 662 C CA . VAL A 1 83 ? 1.979 -3.782 -4.835 1.00 98.62 83 VAL A CA 1
ATOM 663 C C . VAL A 1 83 ? 0.749 -4.356 -5.531 1.00 98.62 83 VAL A C 1
ATOM 665 O O . VAL A 1 83 ? 0.552 -4.091 -6.717 1.00 98.62 83 VAL A O 1
ATOM 668 N N . ILE A 1 84 ? -0.076 -5.122 -4.820 1.00 98.38 84 ILE A N 1
ATOM 669 C CA . ILE A 1 84 ? -1.391 -5.545 -5.329 1.00 98.38 84 ILE A CA 1
ATOM 670 C C . ILE A 1 84 ? -2.352 -4.363 -5.209 1.00 98.38 84 ILE A C 1
ATOM 672 O O . ILE A 1 84 ? -2.381 -3.732 -4.158 1.00 98.38 84 ILE A O 1
ATOM 676 N N . VAL A 1 85 ? -3.097 -4.033 -6.269 1.00 98.06 85 VAL A N 1
ATOM 677 C CA . VAL A 1 85 ? -3.925 -2.803 -6.330 1.00 98.06 85 VAL A CA 1
ATOM 678 C C . VAL A 1 85 ? -5.403 -3.053 -6.635 1.00 98.06 85 VAL A C 1
ATOM 680 O O . VAL A 1 85 ? -6.198 -2.114 -6.654 1.00 98.06 85 VAL A O 1
ATOM 683 N N . ASP A 1 86 ? -5.789 -4.309 -6.851 1.00 96.75 86 ASP A N 1
ATOM 684 C CA . ASP A 1 86 ? -7.184 -4.756 -6.909 1.00 96.75 86 ASP A CA 1
ATOM 685 C C . ASP A 1 86 ? -7.706 -5.307 -5.572 1.00 96.75 86 ASP A C 1
ATOM 687 O O . ASP A 1 86 ? -8.878 -5.661 -5.471 1.00 96.75 86 ASP A O 1
ATOM 691 N N . GLU A 1 87 ? -6.890 -5.327 -4.519 1.00 97.31 87 GLU A N 1
ATOM 692 C CA . GLU A 1 87 ? -7.310 -5.715 -3.173 1.00 97.31 87 GLU A CA 1
ATOM 693 C C . GLU A 1 87 ? -6.640 -4.829 -2.119 1.00 97.31 87 GLU A C 1
ATOM 695 O O . GLU A 1 87 ? -5.431 -4.594 -2.163 1.00 97.31 87 GLU A O 1
ATOM 700 N N . PHE A 1 88 ? -7.421 -4.324 -1.161 1.00 97.88 88 PHE A N 1
ATOM 701 C CA . PHE A 1 88 ? -6.892 -3.546 -0.042 1.00 97.88 88 PHE A CA 1
ATOM 702 C C . PHE A 1 88 ? -7.717 -3.691 1.230 1.00 97.88 88 PHE A C 1
ATOM 704 O O . PHE A 1 88 ? -8.945 -3.844 1.199 1.00 97.88 88 PHE A O 1
ATOM 711 N N . ASN A 1 89 ? -7.031 -3.537 2.361 1.00 97.25 89 ASN A N 1
ATOM 712 C CA . ASN A 1 89 ? -7.673 -3.478 3.665 1.00 97.25 89 ASN A CA 1
ATOM 713 C C . ASN A 1 89 ? -8.004 -2.027 4.022 1.00 97.25 89 ASN A C 1
ATOM 715 O O . ASN A 1 89 ? -7.329 -1.090 3.588 1.00 97.25 89 ASN A O 1
ATOM 719 N N . THR A 1 90 ? -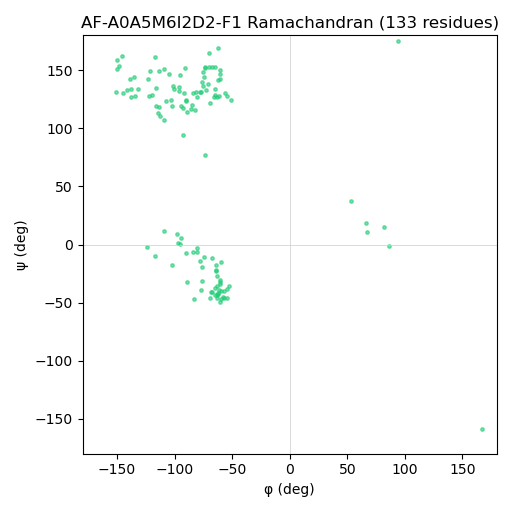9.041 -1.840 4.832 1.00 95.19 90 THR A N 1
ATOM 720 C CA . THR A 1 90 ? -9.331 -0.566 5.502 1.00 95.19 90 THR A CA 1
ATOM 721 C C . THR A 1 90 ? -9.357 -0.797 6.998 1.00 95.19 90 THR A C 1
ATOM 723 O O . THR A 1 90 ? -10.080 -1.686 7.446 1.00 95.19 90 THR A O 1
ATOM 726 N N . ASP A 1 91 ? -8.597 -0.004 7.743 1.00 93.00 91 ASP A N 1
ATOM 727 C CA . ASP A 1 91 ? -8.356 -0.207 9.172 1.00 93.00 91 ASP A CA 1
ATOM 728 C C . ASP A 1 91 ? -8.106 1.135 9.880 1.00 93.00 91 ASP A C 1
ATOM 730 O O . ASP A 1 91 ? -7.709 2.103 9.230 1.00 93.00 91 ASP A O 1
ATOM 734 N N . ASP A 1 92 ? -8.297 1.204 11.194 1.00 91.19 92 ASP A N 1
ATOM 735 C CA . AS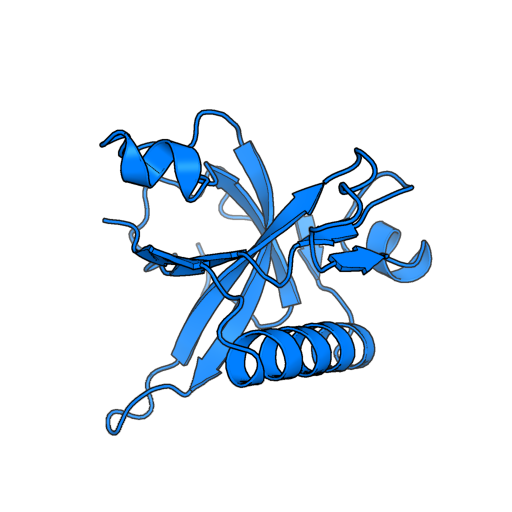P A 1 92 ? -7.798 2.316 12.006 1.00 91.19 92 ASP A CA 1
ATOM 736 C C . ASP A 1 92 ? -6.415 1.954 12.557 1.00 91.19 92 ASP A C 1
ATOM 738 O O . ASP A 1 92 ? -6.273 1.330 13.605 1.00 91.19 92 ASP A O 1
ATOM 742 N N . LEU A 1 93 ? -5.364 2.369 11.845 1.00 90.69 93 LEU A N 1
ATOM 743 C CA . LEU A 1 93 ? -3.981 2.026 12.194 1.00 90.69 93 LEU A CA 1
ATOM 744 C C . LEU A 1 93 ? -3.540 2.511 13.588 1.00 90.69 93 LEU A C 1
ATOM 746 O O . LEU A 1 93 ? -2.511 2.056 14.080 1.00 90.69 93 LEU A O 1
ATOM 750 N N . LYS A 1 94 ? -4.273 3.429 14.233 1.00 87.50 94 LYS A N 1
ATOM 751 C CA . LYS A 1 94 ? -3.950 3.874 15.599 1.00 87.50 94 LYS A CA 1
ATOM 752 C C . LYS A 1 94 ? -4.344 2.854 16.659 1.00 87.50 94 LYS A C 1
ATOM 754 O O . LYS A 1 94 ? -3.710 2.806 17.711 1.00 87.50 94 LYS A O 1
ATOM 759 N N . THR A 1 95 ? -5.406 2.099 16.400 1.00 88.25 95 THR A N 1
ATOM 760 C CA . THR A 1 95 ? -6.028 1.173 17.356 1.00 88.25 95 THR A CA 1
ATOM 761 C C . THR A 1 95 ? -5.951 -0.283 16.897 1.00 88.25 95 THR A C 1
ATOM 763 O O . THR A 1 95 ? -6.224 -1.187 17.683 1.00 88.25 95 THR A O 1
ATOM 766 N N . SER A 1 96 ? -5.533 -0.516 15.652 1.00 90.50 96 SER A N 1
ATOM 767 C CA . SER A 1 96 ? -5.424 -1.843 15.061 1.00 90.50 96 SER A CA 1
ATOM 768 C C . SER A 1 96 ? -4.355 -2.700 15.731 1.00 90.50 96 SER A C 1
ATOM 770 O O . SER A 1 96 ? -3.175 -2.356 15.783 1.00 90.50 96 SER A O 1
ATOM 772 N N . TRP A 1 97 ? -4.777 -3.887 16.148 1.00 90.50 97 TRP A N 1
ATOM 773 C CA . TRP A 1 97 ? -3.919 -4.972 16.618 1.00 90.50 97 TRP A CA 1
ATOM 774 C C . TRP A 1 97 ? -3.167 -5.673 15.475 1.00 90.50 97 TRP A C 1
ATOM 776 O O . TRP A 1 97 ? -2.282 -6.481 15.732 1.00 90.50 97 TRP A O 1
ATOM 786 N N . ALA A 1 98 ? -3.518 -5.397 14.213 1.00 92.38 98 ALA A N 1
ATOM 787 C CA . ALA A 1 98 ? -2.871 -6.000 13.051 1.00 92.38 98 ALA A CA 1
ATOM 788 C C . ALA A 1 98 ? -1.587 -5.265 12.628 1.00 92.38 98 ALA A C 1
ATOM 790 O O . ALA A 1 98 ? -0.898 -5.724 11.717 1.00 92.38 98 ALA A O 1
ATOM 791 N N . VAL A 1 99 ? -1.271 -4.127 13.252 1.00 92.44 99 VAL A N 1
ATOM 792 C CA . VAL A 1 99 ? 0.013 -3.436 13.089 1.00 92.44 99 VAL A CA 1
ATOM 793 C C . VAL A 1 99 ? 1.037 -4.107 14.001 1.00 92.44 99 VAL A C 1
ATOM 795 O O . VAL A 1 99 ? 0.902 -4.075 15.219 1.00 92.44 99 VAL A O 1
ATOM 798 N N . GLU A 1 100 ? 2.056 -4.718 13.405 1.00 88.31 100 GLU A N 1
ATOM 799 C CA . GLU A 1 100 ? 3.046 -5.525 14.137 1.00 88.31 100 GLU A CA 1
ATOM 800 C C . GLU A 1 100 ? 4.227 -4.687 14.627 1.00 88.31 100 GLU A C 1
ATOM 802 O O . GLU A 1 100 ? 4.802 -4.962 15.676 1.00 88.31 100 GLU A O 1
ATOM 807 N N . ASP A 1 101 ? 4.575 -3.648 13.867 1.00 81.25 101 ASP A N 1
ATOM 808 C CA . ASP A 1 101 ? 5.607 -2.683 14.224 1.00 81.25 101 ASP A CA 1
ATOM 809 C C . ASP A 1 101 ? 5.069 -1.266 14.024 1.00 81.25 101 ASP A C 1
ATOM 811 O O . ASP A 1 101 ? 4.445 -0.951 13.005 1.00 81.25 101 ASP A O 1
ATOM 815 N N . ALA A 1 102 ? 5.299 -0.416 15.022 1.00 74.12 102 ALA A N 1
ATOM 816 C CA . ALA A 1 102 ? 4.911 0.983 14.986 1.00 74.12 102 ALA A CA 1
ATOM 817 C C . ALA A 1 102 ? 5.851 1.825 14.108 1.00 74.12 102 ALA A C 1
ATOM 819 O O . ALA A 1 102 ? 5.463 2.926 13.712 1.00 74.12 102 ALA A O 1
ATOM 820 N N . GLU A 1 103 ? 7.063 1.344 13.817 1.00 90.19 103 GLU A N 1
ATOM 821 C CA . GLU A 1 103 ? 7.995 2.022 12.922 1.00 90.19 103 GLU A CA 1
ATOM 822 C C . GLU A 1 103 ? 7.798 1.572 11.463 1.00 90.19 103 GLU A C 1
ATOM 824 O O . GLU A 1 103 ? 7.886 0.383 11.142 1.00 90.19 103 GLU A O 1
ATOM 829 N N . PRO A 1 104 ? 7.560 2.507 10.524 1.00 94.69 104 PRO A N 1
ATOM 830 C CA . PRO A 1 104 ? 7.534 2.178 9.107 1.00 94.69 104 PRO A CA 1
ATOM 831 C C . PRO A 1 104 ? 8.894 1.654 8.621 1.00 94.69 104 PRO A C 1
ATOM 833 O O . PRO A 1 104 ? 9.950 2.203 8.937 1.00 94.69 104 PRO A O 1
ATOM 836 N N . LEU A 1 105 ? 8.874 0.656 7.735 1.00 96.25 105 LEU A N 1
ATOM 837 C CA . LEU A 1 105 ? 10.066 0.182 7.023 1.00 96.25 105 LEU A CA 1
ATOM 838 C C . LEU A 1 105 ? 10.690 1.289 6.162 1.00 96.25 105 LEU A C 1
ATOM 840 O O . LEU A 1 105 ? 11.909 1.336 5.978 1.00 96.25 105 LEU A O 1
ATOM 844 N N . GLY A 1 106 ? 9.844 2.176 5.642 1.00 96.94 106 GLY A N 1
ATOM 845 C CA . GLY A 1 106 ? 10.219 3.351 4.874 1.00 96.94 106 GLY A CA 1
ATOM 846 C C . GLY A 1 106 ? 9.011 3.960 4.170 1.00 96.94 106 GLY A C 1
ATOM 847 O O . GLY A 1 106 ? 7.870 3.728 4.573 1.00 96.94 106 GLY A O 1
ATOM 848 N N . GLN A 1 107 ? 9.252 4.744 3.119 1.00 97.94 107 GLN A N 1
ATOM 849 C CA . GLN A 1 107 ? 8.197 5.493 2.434 1.00 97.94 107 GLN A CA 1
ATOM 850 C C . GLN A 1 107 ? 8.454 5.580 0.929 1.00 97.94 107 GLN A C 1
ATOM 852 O O . GLN A 1 107 ? 9.542 5.958 0.485 1.00 97.94 107 GLN A O 1
ATOM 857 N N . PHE A 1 108 ? 7.438 5.251 0.136 1.00 98.56 108 PHE A N 1
ATOM 858 C CA . PHE A 1 108 ? 7.469 5.423 -1.310 1.00 98.56 108 PHE A CA 1
ATOM 859 C C . PHE A 1 108 ? 7.417 6.895 -1.717 1.00 98.56 108 PHE A C 1
ATOM 861 O O . PHE A 1 108 ? 6.855 7.749 -1.028 1.00 98.56 108 PHE A O 1
ATOM 868 N N . SER A 1 109 ? 7.985 7.205 -2.883 1.00 98.56 109 SER A N 1
ATOM 869 C CA . SER A 1 109 ? 7.923 8.556 -3.433 1.00 98.56 109 SER A CA 1
ATOM 870 C C . SER A 1 109 ? 6.497 8.943 -3.836 1.00 98.56 109 SER A C 1
ATOM 872 O O . SER A 1 109 ? 5.694 8.112 -4.263 1.00 98.56 109 SER A O 1
ATOM 874 N N . ARG A 1 110 ? 6.196 10.249 -3.806 1.00 98.06 110 ARG A N 1
ATOM 875 C CA . ARG A 1 110 ? 4.905 10.780 -4.287 1.00 98.06 110 ARG A CA 1
ATOM 876 C C . ARG A 1 110 ? 4.603 10.360 -5.727 1.00 98.06 110 ARG A C 1
ATOM 878 O O . ARG A 1 110 ? 3.466 10.036 -6.039 1.00 98.06 110 ARG A O 1
ATOM 885 N N . LYS A 1 111 ? 5.620 10.327 -6.598 1.00 98.38 111 LYS A N 1
ATOM 886 C CA . LYS A 1 111 ? 5.464 9.911 -8.000 1.00 98.38 111 LYS A CA 1
ATOM 887 C C . LYS A 1 111 ? 5.024 8.450 -8.101 1.00 98.38 111 LYS A C 1
ATOM 889 O O . LYS A 1 111 ? 4.144 8.139 -8.901 1.00 98.38 111 LYS A O 1
ATOM 894 N N . PHE A 1 112 ? 5.619 7.568 -7.299 1.00 98.62 112 PHE A N 1
ATOM 895 C CA . PHE A 1 112 ? 5.227 6.164 -7.273 1.00 98.62 112 PHE A CA 1
ATOM 896 C C . PHE A 1 112 ? 3.828 5.982 -6.677 1.00 98.62 112 PHE A C 1
ATOM 898 O O . PHE A 1 112 ? 3.004 5.282 -7.262 1.00 98.62 112 PHE A O 1
ATOM 905 N N . MET A 1 113 ? 3.505 6.712 -5.607 1.00 98.56 113 MET A N 1
ATOM 906 C CA . MET A 1 113 ? 2.158 6.718 -5.033 1.00 98.56 113 MET A CA 1
ATOM 907 C C . MET A 1 113 ? 1.085 7.186 -6.020 1.00 98.56 113 MET A C 1
ATOM 909 O O . MET A 1 113 ? 0.027 6.567 -6.097 1.00 98.56 113 MET A O 1
ATOM 913 N N . SER A 1 114 ? 1.356 8.201 -6.847 1.00 98.19 114 SER A N 1
ATOM 914 C CA . SER A 1 114 ? 0.426 8.616 -7.907 1.00 98.19 114 SER A CA 1
ATOM 915 C C . SER A 1 114 ? 0.153 7.502 -8.923 1.00 98.19 114 SER A C 1
ATOM 917 O O . SER A 1 114 ? -0.968 7.392 -9.417 1.00 98.19 114 SER A O 1
ATOM 919 N N . ARG A 1 115 ? 1.145 6.650 -9.220 1.00 98.44 115 ARG A N 1
ATOM 920 C CA . ARG A 1 115 ? 0.959 5.476 -10.088 1.00 98.44 115 ARG A CA 1
ATOM 921 C C . ARG A 1 115 ? 0.081 4.423 -9.414 1.00 98.44 115 ARG A C 1
ATOM 923 O O . ARG A 1 115 ? -0.857 3.946 -10.044 1.00 98.44 115 ARG A O 1
ATOM 930 N N . ILE A 1 116 ? 0.332 4.111 -8.140 1.00 98.50 116 ILE A N 1
ATOM 931 C CA . ILE A 1 116 ? -0.516 3.194 -7.355 1.00 98.50 116 ILE A CA 1
ATOM 932 C C . ILE A 1 116 ? -1.963 3.706 -7.326 1.00 98.50 116 ILE A C 1
ATOM 934 O O . ILE A 1 116 ? -2.894 2.948 -7.598 1.00 98.50 116 ILE A O 1
ATOM 938 N N . ALA A 1 117 ? -2.157 5.001 -7.068 1.00 98.00 117 ALA A N 1
ATOM 939 C CA . ALA A 1 117 ? -3.474 5.625 -7.036 1.00 98.00 117 ALA A CA 1
ATOM 940 C C . ALA A 1 117 ? -4.189 5.553 -8.396 1.00 98.00 117 ALA A C 1
ATOM 942 O O . ALA A 1 117 ? -5.379 5.243 -8.444 1.00 98.00 117 ALA A O 1
ATOM 943 N N . ALA A 1 118 ? -3.477 5.797 -9.501 1.00 97.94 118 ALA A N 1
ATOM 944 C CA . ALA A 1 118 ? -4.040 5.721 -10.848 1.00 97.94 118 ALA A CA 1
ATOM 945 C C . ALA A 1 118 ? -4.509 4.300 -11.203 1.00 97.94 118 ALA A C 1
ATOM 947 O O . ALA A 1 118 ? -5.635 4.133 -11.681 1.00 97.94 118 ALA A O 1
ATOM 948 N N . GLU A 1 119 ? -3.688 3.285 -10.916 1.00 98.00 119 GLU A N 1
ATOM 949 C CA . GLU A 1 119 ? -4.037 1.880 -11.164 1.00 98.00 119 GLU A CA 1
ATOM 950 C C . GLU A 1 119 ? -5.179 1.402 -10.264 1.00 98.00 119 GLU A C 1
ATOM 952 O O . GLU A 1 119 ? -6.120 0.763 -10.735 1.00 98.00 119 GLU A O 1
ATOM 957 N N . THR A 1 120 ? -5.166 1.798 -8.988 1.00 97.56 120 THR A N 1
ATOM 958 C CA . THR A 1 120 ? -6.276 1.529 -8.062 1.00 97.56 120 THR A CA 1
ATOM 959 C C . THR A 1 120 ? -7.570 2.160 -8.581 1.00 97.56 120 THR A C 1
ATOM 961 O O . THR A 1 120 ? -8.606 1.504 -8.645 1.00 97.56 120 THR A O 1
ATOM 964 N N . ALA A 1 121 ? -7.535 3.423 -9.018 1.00 96.19 121 ALA A N 1
ATOM 965 C CA . ALA A 1 121 ? -8.710 4.099 -9.563 1.00 96.19 121 ALA A CA 1
ATOM 966 C C . ALA A 1 121 ? -9.226 3.423 -10.845 1.00 96.19 121 ALA A C 1
ATOM 968 O O . ALA A 1 121 ? -10.438 3.354 -11.058 1.00 96.19 121 ALA A O 1
ATOM 969 N N . ALA A 1 122 ? -8.333 2.904 -11.693 1.00 96.88 122 ALA A N 1
ATOM 970 C CA . ALA A 1 122 ? -8.714 2.112 -12.859 1.00 96.88 122 ALA A CA 1
ATOM 971 C C . ALA A 1 122 ? -9.392 0.792 -12.457 1.00 96.88 122 ALA A C 1
ATOM 973 O O . ALA A 1 122 ? -10.438 0.457 -13.016 1.00 96.88 122 ALA A O 1
ATOM 974 N N . ALA A 1 123 ? -8.859 0.086 -11.456 1.00 95.56 123 ALA A N 1
ATOM 975 C CA . ALA A 1 123 ? -9.461 -1.132 -10.919 1.00 95.56 123 ALA A CA 1
ATOM 976 C C . ALA A 1 123 ? -10.853 -0.870 -10.307 1.00 95.56 123 ALA A C 1
ATOM 978 O O . ALA A 1 123 ? -11.785 -1.635 -10.561 1.00 95.56 123 ALA A O 1
ATOM 979 N N . ILE A 1 124 ? -11.021 0.238 -9.570 1.00 95.12 124 ILE A N 1
ATOM 980 C CA . ILE A 1 124 ? -12.315 0.664 -9.009 1.00 95.12 124 ILE A CA 1
ATOM 981 C C . ILE A 1 124 ? -13.330 0.916 -10.127 1.00 95.12 124 ILE A C 1
ATOM 983 O O . ILE A 1 124 ? -14.441 0.394 -10.067 1.00 95.12 124 ILE A O 1
ATOM 987 N N . ARG A 1 125 ? -12.962 1.681 -11.166 1.00 96.50 125 ARG A N 1
ATOM 988 C CA . ARG A 1 125 ? -13.858 1.961 -12.306 1.00 96.50 125 ARG A CA 1
ATOM 989 C C . ARG A 1 125 ? -14.277 0.696 -13.054 1.00 96.50 125 ARG A C 1
ATOM 991 O O . ARG A 1 125 ? -15.375 0.653 -13.591 1.00 96.50 125 ARG A O 1
ATOM 998 N N . ALA A 1 126 ? -13.419 -0.320 -13.071 1.00 94.88 126 ALA A N 1
ATOM 999 C CA . ALA A 1 126 ? -13.716 -1.618 -13.664 1.00 94.88 126 ALA A CA 1
ATOM 1000 C C . ALA A 1 126 ? -14.560 -2.538 -12.757 1.00 94.88 126 ALA A C 1
ATOM 1002 O O . ALA A 1 126 ? -14.880 -3.648 -13.170 1.00 94.88 126 ALA A O 1
ATOM 1003 N N . GLY A 1 127 ? -14.887 -2.129 -11.523 1.00 94.00 127 GLY A N 1
ATOM 1004 C CA . GLY A 1 127 ? -15.601 -2.972 -10.556 1.00 94.00 127 GLY A CA 1
ATOM 1005 C C . GLY A 1 127 ? -14.797 -4.186 -10.078 1.00 94.00 127 GLY A C 1
ATOM 1006 O O . GLY A 1 127 ? -15.371 -5.139 -9.563 1.00 94.00 127 GLY A O 1
ATOM 1007 N N . ALA A 1 128 ? -13.473 -4.165 -10.251 1.00 91.38 128 ALA A N 1
ATOM 1008 C CA . ALA A 1 128 ? -12.595 -5.314 -10.033 1.00 91.38 128 ALA A CA 1
ATOM 1009 C C . ALA A 1 128 ? -11.903 -5.306 -8.657 1.00 91.38 128 ALA A C 1
ATOM 1011 O O . ALA A 1 128 ? -10.994 -6.095 -8.432 1.00 91.38 128 ALA A O 1
ATOM 1012 N N . VAL A 1 129 ? -12.293 -4.399 -7.755 1.00 96.06 129 VAL A N 1
ATOM 1013 C CA . VAL A 1 129 ? -11.627 -4.205 -6.460 1.00 96.06 129 VAL A CA 1
ATOM 1014 C C . VAL A 1 129 ? -12.319 -4.963 -5.336 1.00 96.06 129 VAL A C 1
ATOM 1016 O O . VAL A 1 129 ? -13.536 -4.875 -5.161 1.00 96.06 129 VAL A O 1
ATOM 1019 N N . ARG A 1 130 ? -11.521 -5.618 -4.495 1.00 97.38 130 ARG A N 1
ATOM 1020 C CA . ARG A 1 130 ? -11.935 -6.190 -3.214 1.00 97.38 130 ARG A CA 1
ATOM 1021 C C . ARG A 1 130 ? -11.483 -5.278 -2.071 1.00 97.38 130 ARG A C 1
ATOM 1023 O O . ARG A 1 130 ? -10.296 -5.042 -1.873 1.00 97.38 130 ARG A O 1
ATOM 1030 N N . ARG A 1 131 ? -12.445 -4.763 -1.302 1.00 96.38 131 ARG A N 1
ATOM 1031 C CA . ARG A 1 131 ? -12.184 -4.014 -0.065 1.00 96.38 131 ARG A CA 1
ATOM 1032 C C . ARG A 1 131 ? -12.457 -4.906 1.137 1.00 96.38 131 ARG A C 1
ATOM 1034 O O . ARG A 1 131 ? -13.591 -5.353 1.297 1.00 96.38 131 ARG A O 1
ATOM 1041 N N . VAL A 1 132 ? -11.467 -5.069 2.008 1.00 96.69 132 VAL A N 1
ATOM 1042 C CA . VAL A 1 132 ? -11.583 -5.862 3.238 1.00 96.69 132 VAL A CA 1
ATOM 1043 C C . VAL A 1 132 ? -11.588 -4.934 4.460 1.00 96.69 132 VAL A C 1
ATOM 1045 O O . VAL A 1 132 ? -10.553 -4.357 4.804 1.00 96.69 132 VAL A O 1
ATOM 1048 N N . PRO A 1 133 ? -12.736 -4.733 5.128 1.00 94.06 133 PRO A N 1
ATOM 1049 C CA . PRO A 1 133 ? -12.771 -3.981 6.374 1.00 94.06 133 PRO A CA 1
ATOM 1050 C C . PRO A 1 133 ? -12.128 -4.784 7.508 1.00 94.06 133 PRO A C 1
ATOM 1052 O O . PRO A 1 133 ? -12.348 -5.987 7.641 1.00 94.06 133 PRO A O 1
ATOM 1055 N N . ARG A 1 134 ? -11.335 -4.105 8.331 1.00 91.12 134 ARG A N 1
ATOM 1056 C CA . ARG A 1 134 ? -10.684 -4.655 9.521 1.00 91.12 134 ARG A CA 1
ATOM 1057 C C . ARG A 1 134 ? -11.423 -4.147 10.758 1.00 91.12 134 ARG A C 1
ATOM 1059 O O . ARG A 1 134 ? -12.024 -3.072 10.706 1.00 91.12 134 ARG A O 1
ATOM 1066 N N . ARG A 1 135 ? -11.474 -4.982 11.794 1.00 72.75 135 ARG A N 1
ATOM 1067 C CA . ARG A 1 135 ? -12.184 -4.731 13.052 1.00 72.75 135 ARG A CA 1
ATOM 1068 C C . ARG A 1 135 ? -11.196 -4.566 14.191 1.00 72.75 135 ARG A C 1
ATOM 1070 O O . ARG A 1 135 ? -10.183 -5.306 14.182 1.00 72.75 135 ARG A O 1
#

Foldseek 3Di:
DPDDDAQFWAFFQDDWPVNVVVVDQTRPDTFGWTWHWDQDDPVRDTWTWIWGKDQDDDDPLWQWDFQPPVQCVQQVHDPRMITGQQETETEDVVPDPRGPDPDTSGGGDPVVSVVSVVSNVVSVVVVRHHYHYHD

Sequence (135 aa):
MSDPEHGQVILYSYLWAREHDRGEESGRKVRPTCVMLIVAGKDGRQKPLLFPITSRPPGPSTRFVEIPETEARRAKLYTPAWVIVDEFNTDDLKTSWAVEDAEPLGQFSRKFMSRIAAETAAAIRAGAVRRVPRR

Solvent-accessible surface area (backbone atoms only — not comparable to full-atom values): 7528 Å² total; per-residue (Å²): 97,73,84,88,53,69,30,27,23,29,40,25,33,54,57,50,64,80,43,45,78,70,70,48,89,66,25,94,46,75,31,52,24,38,29,43,63,41,76,56,72,93,82,64,43,73,43,47,37,36,24,47,50,36,72,64,85,75,57,97,87,56,50,64,44,78,51,52,69,73,45,25,59,43,31,71,48,72,81,66,29,30,35,40,44,29,44,33,35,36,52,58,78,85,78,42,84,45,54,77,46,67,64,59,60,24,44,45,50,70,73,55,46,53,51,52,51,52,52,26,51,51,27,52,77,68,70,58,51,47,79,34,81,58,133

Mean predicted aligned error: 3.57 Å

pLDDT: mean 93.17, std 7.16, range [60.97, 98.69]

Secondary structure (DSSP, 8-state):
-PPP-TTEEEEEEPPPHHHHTTT--S-SSEEEEEEEEEE-STT--EEEEEEEEESSPPPTTS-EEE--HHHHHHTT--SS-EEE-SEEEE--TTT-TTB--SS-SEE--HHHHHHHHHHHHHHHHTT-PEEEE--

Radius of gyration: 13.86 Å; Cα contacts (8 Å, |Δi|>4): 289; chains: 1; bounding box: 34×33×32 Å

Nearest PDB structures (foldseek):
  4eal-assembly1_A  TM=3.752E-01  e=8.522E+00  Rattus norvegicus

Organism: NCBI:txid50712